Protein AF-A0A5N6L6G5-F1 (afdb_monomer_lite)

Organism: NCBI:txid176857

Secondary structure (DSSP, 8-state):
-----------THHHHHHHHHHHHHHHHHHS--SS---HHHHHHHHHHHHHHHHHHHHHHHTS-SS-SS-S--S----SS-----HHHHHHHTS-HHHHHHHHHH-HHHHHHHHHHT-----GGGS--------

Sequence (134 aa):
MPGRRLSVAPGGDTEYEEKLKERMQRLEELVPWDHKLDTVDMLVEAQKYAKYLQAQLKILQEMPSHSAYPASSSAQTSDAGAVESETSLIMKNLTRNQVLQFLIDSPQIQKAFYSTQTFVMSVEQLPESADKQK

Radius of gyration: 24.93 Å; chains: 1; bounding box: 49×36×92 Å

pLDDT: mean 73.13, std 13.31, range [38.22, 90.19]

InterPro domains:
  IPR011598 Myc-type, basic helix-loop-helix (bHLH) domain [PS50888] (4-53)
  IPR036638 Helix-loop-helix DNA-binding domain superfamily [G3DSA:4.10.280.10] (14-69)
  IPR036638 Helix-loop-helix DNA-binding domain superfamily [SSF47459] (18-68)
  I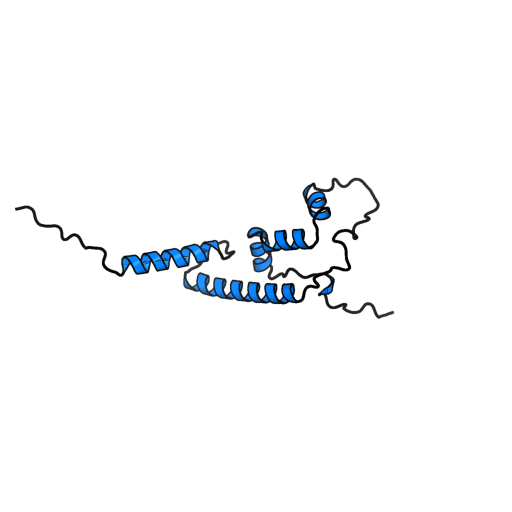PR045239 Transcription factor bHLH95-like, basic helix-loop-helix domain [cd11393] (18-61)
  IPR045843 Transcription factor IND-like [PTHR45914] (18-85)

Structure (mmCIF, N/CA/C/O backbone):
data_AF-A0A5N6L6G5-F1
#
_entry.id   AF-A0A5N6L6G5-F1
#
loop_
_atom_site.group_PDB
_atom_site.id
_atom_site.type_symbol
_atom_site.label_atom_id
_atom_site.label_alt_id
_atom_site.label_comp_id
_atom_site.label_asym_id
_atom_site.label_entity_id
_atom_site.label_seq_id
_atom_site.pdbx_PDB_ins_code
_atom_site.Cartn_x
_atom_site.Cartn_y
_atom_site.Cartn_z
_atom_site.occupancy
_atom_site.B_iso_or_equiv
_atom_site.auth_seq_id
_atom_site.auth_comp_id
_atom_site.auth_asym_id
_atom_site.auth_atom_id
_atom_site.pdbx_PDB_model_num
ATOM 1 N N . MET A 1 1 ? -28.517 21.276 54.033 1.00 44.97 1 MET A N 1
ATOM 2 C CA . MET A 1 1 ? -27.707 20.082 53.708 1.00 44.97 1 MET A CA 1
ATOM 3 C C . MET A 1 1 ? -27.576 19.986 52.193 1.00 44.97 1 MET A C 1
ATOM 5 O O . MET A 1 1 ? -28.581 19.687 51.559 1.00 44.97 1 MET A O 1
ATOM 9 N N . PRO A 1 2 ? -26.427 20.312 51.579 1.00 56.28 2 PRO A N 1
ATOM 10 C CA . PRO A 1 2 ? -26.249 20.116 50.144 1.00 56.28 2 PRO A CA 1
ATOM 11 C C . PRO A 1 2 ? -25.924 18.644 49.848 1.00 56.28 2 PRO A C 1
ATOM 13 O O . PRO A 1 2 ? -25.060 18.041 50.486 1.00 56.28 2 PRO A O 1
ATOM 16 N N . GLY A 1 3 ? -26.677 18.062 48.913 1.00 54.78 3 GLY A N 1
ATOM 17 C CA . GLY A 1 3 ? -26.588 16.660 48.516 1.00 54.78 3 GLY A CA 1
ATOM 18 C C . GLY A 1 3 ? -25.254 16.316 47.855 1.00 54.78 3 GLY A C 1
ATOM 19 O O . GLY A 1 3 ? -24.750 17.056 47.009 1.00 54.78 3 GLY A O 1
ATOM 20 N N . ARG A 1 4 ? -24.693 15.164 48.239 1.00 53.09 4 ARG A N 1
ATOM 21 C CA . ARG A 1 4 ? -23.530 14.563 47.579 1.00 53.09 4 ARG A CA 1
ATOM 22 C C . ARG A 1 4 ? -23.913 14.204 46.146 1.00 53.09 4 ARG A C 1
ATOM 24 O O . ARG A 1 4 ? -24.742 13.324 45.933 1.00 53.09 4 ARG A O 1
ATOM 31 N N . ARG A 1 5 ? -23.284 14.858 45.168 1.00 50.81 5 ARG A N 1
ATOM 32 C CA . ARG A 1 5 ? -23.209 14.322 43.808 1.00 50.81 5 ARG A CA 1
ATOM 33 C C . ARG A 1 5 ? -22.355 13.059 43.872 1.00 50.81 5 ARG A C 1
ATOM 35 O O . ARG A 1 5 ? -21.210 13.118 44.312 1.00 50.81 5 ARG A O 1
ATOM 42 N N . LEU A 1 6 ? -22.929 11.930 43.473 1.00 50.34 6 LEU A N 1
ATOM 43 C CA . LEU A 1 6 ? -22.183 10.711 43.187 1.00 50.34 6 LEU A CA 1
ATOM 44 C C . LEU A 1 6 ? -21.259 11.019 42.006 1.00 50.34 6 LEU A C 1
ATOM 46 O O . LEU A 1 6 ? -21.717 11.157 40.874 1.00 50.34 6 LEU A O 1
ATOM 50 N N . SER A 1 7 ? -19.967 11.195 42.281 1.00 58.94 7 SER A N 1
ATOM 51 C CA . SER A 1 7 ? -18.939 11.114 41.252 1.00 58.94 7 SER A CA 1
ATOM 52 C C . SER A 1 7 ? -18.896 9.661 40.792 1.00 58.94 7 SER A C 1
ATOM 54 O O . SER A 1 7 ? -18.395 8.795 41.511 1.00 58.94 7 SER A O 1
ATOM 56 N N . VAL A 1 8 ? -19.483 9.387 39.629 1.00 62.75 8 VAL A N 1
ATOM 57 C CA . VAL A 1 8 ? -19.272 8.129 38.912 1.00 62.75 8 VAL A CA 1
ATOM 58 C C . VAL A 1 8 ? -17.781 8.071 38.594 1.00 62.75 8 VAL A C 1
ATOM 60 O O . VAL A 1 8 ? -17.277 8.869 37.807 1.00 62.75 8 VAL A O 1
ATOM 63 N N . ALA A 1 9 ? -17.060 7.205 39.300 1.00 60.53 9 ALA A N 1
ATOM 64 C CA . ALA A 1 9 ? -15.671 6.907 38.996 1.00 60.53 9 ALA A CA 1
ATOM 65 C C . ALA A 1 9 ? -15.624 6.143 37.659 1.00 60.53 9 ALA A C 1
ATOM 67 O O . ALA A 1 9 ? -16.437 5.231 37.481 1.00 60.53 9 ALA A O 1
ATOM 68 N N . PRO A 1 10 ? -14.717 6.485 36.729 1.00 56.81 10 PRO A N 1
ATOM 69 C CA . PRO A 1 10 ? -14.521 5.709 35.511 1.00 56.81 10 PRO A CA 1
ATOM 70 C C . PRO A 1 10 ? -13.899 4.363 35.903 1.00 56.81 10 PRO A C 1
ATOM 72 O O . PRO A 1 10 ? -12.725 4.278 36.250 1.00 56.81 10 PRO A O 1
ATOM 75 N N . GLY A 1 11 ? -14.724 3.322 35.970 1.00 56.88 11 GLY A N 1
ATOM 76 C CA . GLY A 1 11 ? -14.277 1.956 36.208 1.00 56.88 11 GLY A CA 1
ATOM 77 C C . GLY A 1 11 ? -14.053 1.253 34.877 1.00 56.88 11 GLY A C 1
ATOM 78 O O . GLY A 1 11 ? -14.979 1.240 34.082 1.00 56.88 11 GLY A O 1
ATOM 79 N N . GLY A 1 12 ? -12.854 0.687 34.674 1.00 61.19 12 GLY A N 1
ATOM 80 C CA . GLY A 1 12 ? -12.487 -0.431 33.777 1.00 61.19 12 GLY A CA 1
ATOM 81 C C . GLY A 1 12 ? -12.807 -0.339 32.278 1.00 61.19 12 GLY A C 1
ATOM 82 O O . GLY A 1 12 ? -11.931 -0.554 31.442 1.00 61.19 12 GLY A O 1
ATOM 83 N N . ASP A 1 13 ? -14.046 -0.019 31.937 1.00 64.62 13 ASP A N 1
ATOM 84 C CA . ASP A 1 13 ? -14.591 -0.008 30.586 1.00 64.62 13 ASP A CA 1
ATOM 85 C C . ASP A 1 13 ? -14.049 1.180 29.777 1.00 64.62 13 ASP A C 1
ATOM 87 O O . ASP A 1 13 ? -13.756 1.035 28.593 1.00 64.62 13 ASP A O 1
ATOM 91 N N . THR A 1 14 ? -13.776 2.319 30.426 1.00 71.69 14 THR A N 1
ATOM 92 C CA . THR A 1 14 ? -13.187 3.499 29.766 1.00 71.69 14 THR A CA 1
ATOM 93 C C . THR A 1 14 ? -11.763 3.242 29.282 1.00 71.69 14 THR A C 1
ATOM 95 O O . THR A 1 14 ? -11.403 3.666 28.191 1.00 71.69 14 THR A O 1
ATOM 98 N N . GLU A 1 15 ? -10.949 2.508 30.049 1.00 77.94 15 GLU A N 1
ATOM 99 C CA . GLU A 1 15 ? -9.580 2.173 29.634 1.00 77.94 15 GLU A CA 1
ATOM 100 C C . GLU A 1 15 ? -9.567 1.199 28.449 1.00 77.94 15 GLU A C 1
ATOM 102 O O . GLU A 1 15 ? -8.681 1.253 27.590 1.00 77.94 15 GLU A O 1
ATOM 107 N N . TYR A 1 16 ? -10.536 0.281 28.403 1.00 81.56 16 TYR A N 1
ATOM 108 C CA . TYR A 1 16 ? -10.705 -0.633 27.278 1.00 81.56 16 TYR A CA 1
ATOM 109 C C . TYR A 1 16 ? -11.182 0.111 26.026 1.00 81.56 16 TYR A C 1
ATOM 111 O O . TYR A 1 16 ? -10.615 -0.089 24.950 1.00 81.56 16 TYR A O 1
ATOM 119 N N . GLU A 1 17 ? -12.169 0.996 26.165 1.00 81.12 17 GLU A N 1
ATOM 120 C CA . GLU A 1 17 ? -12.670 1.838 25.076 1.00 81.12 17 GLU A CA 1
ATOM 121 C C . GLU A 1 17 ? -11.588 2.780 24.534 1.00 81.12 17 GLU A C 1
ATOM 123 O O . GLU A 1 17 ? -11.439 2.908 23.317 1.00 81.12 17 GLU A O 1
ATOM 128 N N . GLU A 1 18 ? -10.777 3.381 25.407 1.00 83.31 18 GLU A N 1
ATOM 129 C CA . GLU A 1 18 ? -9.644 4.223 25.012 1.00 83.31 18 GLU A CA 1
ATOM 130 C C . GLU A 1 18 ? -8.591 3.429 24.231 1.00 83.31 18 GLU A C 1
ATOM 132 O O . GLU A 1 18 ? -8.187 3.846 23.143 1.00 83.31 18 GLU A O 1
ATOM 137 N N . LYS A 1 19 ? -8.196 2.246 24.721 1.00 86.44 19 LYS A N 1
ATOM 138 C CA . LYS A 1 19 ? -7.261 1.359 24.002 1.00 86.44 19 LYS A CA 1
ATOM 139 C C . LYS A 1 19 ? -7.828 0.878 22.673 1.00 86.44 19 LYS A C 1
ATOM 141 O O . LYS A 1 19 ? -7.082 0.724 21.703 1.00 86.44 19 LYS A O 1
ATOM 146 N N . LEU A 1 20 ? -9.127 0.596 22.620 1.00 81.81 20 LEU A N 1
ATOM 147 C CA . LEU A 1 20 ? -9.795 0.181 21.394 1.00 81.81 20 LEU A CA 1
ATOM 148 C C . LEU A 1 20 ? -9.788 1.322 20.375 1.00 81.81 20 LEU A C 1
ATOM 150 O O . LEU A 1 20 ? -9.382 1.112 19.234 1.00 81.81 20 LEU A O 1
ATOM 154 N N . LYS A 1 21 ? -10.142 2.537 20.798 1.00 82.62 21 LYS A N 1
ATOM 155 C CA . LYS A 1 21 ? -10.106 3.736 19.958 1.00 82.62 21 LYS A CA 1
ATOM 156 C C . LYS A 1 21 ? -8.701 4.023 19.435 1.00 82.62 21 LYS A C 1
ATOM 158 O O . LYS A 1 21 ? -8.549 4.297 18.250 1.00 82.62 21 LYS A O 1
ATOM 163 N N . GLU A 1 22 ? -7.682 3.906 20.281 1.00 86.00 22 GLU A N 1
ATOM 164 C CA . GLU A 1 22 ? -6.289 4.114 19.876 1.00 86.00 22 GLU A CA 1
ATOM 165 C C . GLU A 1 22 ? -5.863 3.121 18.783 1.00 86.00 22 GLU A C 1
ATOM 167 O O . GLU A 1 22 ? -5.240 3.499 17.791 1.00 86.00 22 GLU A O 1
ATOM 172 N N . ARG A 1 23 ? -6.237 1.844 18.925 1.00 84.94 23 ARG A N 1
ATOM 173 C CA . ARG A 1 23 ? -5.956 0.822 17.906 1.00 84.94 23 ARG A CA 1
ATOM 174 C C . ARG A 1 23 ? -6.674 1.107 16.591 1.00 84.94 23 ARG A C 1
ATOM 176 O O . ARG A 1 23 ? -6.064 0.942 15.539 1.00 84.94 23 ARG A O 1
ATOM 183 N N . MET A 1 24 ? -7.935 1.533 16.653 1.00 82.88 24 MET A N 1
ATOM 184 C CA . MET A 1 24 ? -8.719 1.885 15.466 1.00 82.88 24 MET A CA 1
ATOM 185 C C . MET A 1 24 ? -8.133 3.116 14.765 1.00 82.88 24 MET A C 1
ATOM 187 O O . MET A 1 24 ? -7.947 3.087 13.555 1.00 82.88 24 MET A O 1
ATOM 191 N N . GLN A 1 25 ? -7.724 4.139 15.519 1.00 82.31 25 GLN A N 1
ATOM 192 C CA . GLN A 1 25 ? -7.087 5.333 14.964 1.00 82.31 25 GLN A CA 1
ATOM 193 C C . GLN A 1 25 ? -5.748 5.015 14.283 1.00 82.31 25 GLN A C 1
ATOM 195 O O . GLN A 1 25 ? -5.501 5.472 13.172 1.00 82.31 25 GLN A O 1
ATOM 200 N N . ARG A 1 26 ? -4.891 4.185 14.894 1.00 83.25 26 ARG A N 1
ATOM 201 C CA . ARG A 1 26 ? -3.648 3.763 14.222 1.00 83.25 26 ARG A CA 1
ATOM 202 C C . ARG A 1 26 ? -3.919 2.967 12.951 1.00 83.25 26 ARG A C 1
ATOM 204 O O . ARG A 1 26 ? -3.143 3.053 12.006 1.00 83.25 26 ARG A O 1
ATOM 211 N N . LEU A 1 27 ? -4.992 2.176 12.925 1.00 81.69 27 LEU A N 1
ATOM 212 C CA . LEU A 1 27 ? -5.387 1.457 11.719 1.00 81.69 27 LEU A CA 1
ATOM 213 C C . LEU A 1 27 ? -5.814 2.436 10.611 1.00 81.69 27 LEU A C 1
ATOM 215 O O . LEU A 1 27 ? -5.419 2.239 9.466 1.00 81.69 27 LEU A O 1
ATOM 219 N N . GLU A 1 28 ? -6.516 3.517 10.965 1.00 79.50 28 GLU A N 1
ATOM 220 C CA . GLU A 1 28 ? -6.827 4.644 10.066 1.00 79.50 28 GLU A CA 1
ATOM 221 C C . GLU A 1 28 ? -5.612 5.361 9.502 1.00 79.50 28 GLU A C 1
ATOM 223 O O . GLU A 1 28 ? -5.636 5.769 8.344 1.00 79.50 28 GLU A O 1
ATOM 228 N N . GLU A 1 29 ? -4.539 5.474 10.271 1.00 80.06 29 GLU A N 1
ATOM 229 C CA . GLU A 1 29 ? -3.307 6.113 9.805 1.00 80.06 29 GLU A CA 1
ATOM 230 C C . GLU A 1 29 ? -2.470 5.207 8.888 1.00 80.06 29 GLU A C 1
ATOM 232 O O . GLU A 1 29 ? -1.760 5.696 8.010 1.00 80.06 29 GLU A O 1
ATOM 237 N N . LEU A 1 30 ? -2.530 3.889 9.090 1.00 77.62 30 LEU A N 1
ATOM 238 C CA . LEU A 1 30 ? -1.670 2.924 8.397 1.00 77.62 30 LEU A CA 1
ATOM 239 C C . LEU A 1 30 ? -2.190 2.501 7.025 1.00 77.62 30 LEU A C 1
ATOM 241 O O . LEU A 1 30 ? -1.403 2.056 6.185 1.00 77.62 30 LEU A O 1
ATOM 245 N N . VAL A 1 31 ? -3.501 2.563 6.807 1.00 77.56 31 VAL A N 1
ATOM 246 C CA . VAL A 1 31 ? -4.108 2.008 5.599 1.00 77.56 31 VAL A CA 1
ATOM 247 C C . VAL A 1 31 ? -4.487 3.131 4.633 1.00 77.56 31 VAL A C 1
ATOM 249 O O . VAL A 1 31 ? -5.078 4.134 5.032 1.00 77.56 31 VAL A O 1
ATOM 252 N N . PRO A 1 32 ? -4.183 2.981 3.335 1.00 71.81 32 PRO A N 1
ATOM 253 C CA . PRO A 1 32 ? -4.416 4.026 2.355 1.00 71.81 32 PRO A CA 1
ATOM 254 C C . PRO A 1 32 ? -5.882 4.089 1.889 1.00 71.81 32 PRO A C 1
ATOM 256 O O . PRO A 1 32 ? -6.178 3.833 0.723 1.00 71.81 32 PRO A O 1
ATOM 259 N N . TRP A 1 33 ? -6.812 4.474 2.765 1.00 76.44 33 TRP A N 1
ATOM 260 C CA . TRP A 1 33 ? -8.166 4.872 2.356 1.00 76.44 33 TRP A CA 1
ATOM 261 C C . TRP A 1 33 ? -8.295 6.393 2.198 1.00 76.44 33 TRP A C 1
ATOM 263 O O . TRP A 1 33 ? -7.537 7.176 2.767 1.00 76.44 33 TRP A O 1
ATOM 273 N N . ASP A 1 34 ? -9.219 6.829 1.338 1.00 66.25 34 ASP A N 1
ATOM 274 C CA . ASP A 1 34 ? -9.501 8.252 1.062 1.00 66.25 34 ASP A CA 1
ATOM 275 C C . ASP A 1 34 ? -10.709 8.803 1.829 1.00 66.25 34 ASP A C 1
ATOM 277 O O . ASP A 1 34 ? -10.940 10.009 1.844 1.00 66.25 34 ASP A O 1
ATOM 281 N N . HIS A 1 35 ? -11.495 7.937 2.469 1.00 71.00 35 HIS A N 1
ATOM 282 C CA . HIS A 1 35 ? -12.750 8.324 3.101 1.00 71.00 35 HIS A CA 1
ATOM 283 C C . HIS A 1 35 ? -12.933 7.653 4.459 1.00 71.00 35 HIS A C 1
ATOM 285 O O . HIS A 1 35 ? -12.289 6.654 4.771 1.00 71.00 35 HIS A O 1
ATOM 291 N N . LYS A 1 36 ? -13.834 8.223 5.266 1.00 71.44 36 LYS A N 1
ATOM 292 C CA . LYS A 1 36 ? -14.282 7.612 6.519 1.00 71.44 36 LYS A CA 1
ATOM 293 C C . LYS A 1 36 ? -15.079 6.355 6.185 1.00 71.44 36 LYS A C 1
ATOM 295 O O . LYS A 1 36 ? -16.213 6.459 5.722 1.00 71.44 36 LYS A O 1
ATOM 300 N N . LEU A 1 37 ? -14.456 5.201 6.380 1.00 74.12 37 LEU A N 1
ATOM 301 C CA . LEU A 1 37 ? -15.100 3.897 6.285 1.00 74.12 37 LEU A CA 1
ATOM 302 C C . LEU A 1 37 ? -15.895 3.629 7.569 1.00 74.12 37 LEU A C 1
ATOM 304 O O . LEU A 1 37 ? -15.500 4.076 8.647 1.00 74.12 37 LEU A O 1
ATOM 308 N N . ASP A 1 38 ? -17.008 2.896 7.467 1.00 84.62 38 ASP A N 1
ATOM 309 C CA . ASP A 1 38 ? -17.617 2.304 8.661 1.00 84.62 38 ASP A CA 1
ATOM 310 C C . ASP A 1 38 ? -16.625 1.320 9.301 1.00 84.62 38 ASP A C 1
ATOM 312 O O . ASP A 1 38 ? -15.759 0.765 8.629 1.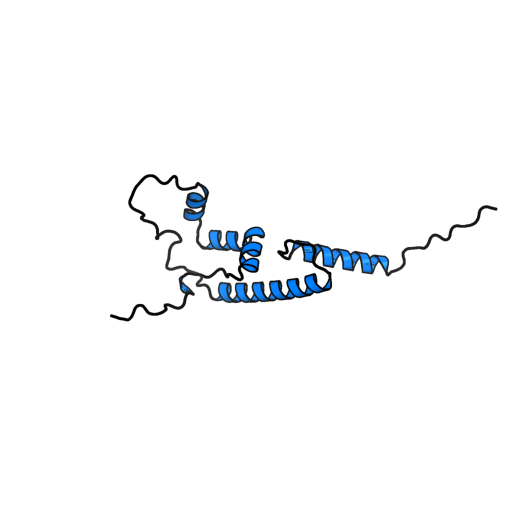00 84.62 38 ASP A O 1
ATOM 316 N N . THR A 1 39 ? -16.740 1.077 10.603 1.00 80.88 39 THR A N 1
ATOM 317 C CA . THR A 1 39 ? -15.841 0.182 11.350 1.00 80.88 39 THR A CA 1
ATOM 318 C C . THR A 1 39 ? -15.720 -1.211 10.728 1.00 80.88 39 THR A C 1
ATOM 320 O O . THR A 1 39 ? -14.629 -1.782 10.712 1.00 80.88 39 THR A O 1
ATOM 323 N N . VAL A 1 40 ? -16.812 -1.750 10.178 1.00 85.38 40 VAL A N 1
ATOM 324 C CA . VAL A 1 40 ? -16.809 -3.039 9.473 1.00 85.38 40 VAL A CA 1
ATOM 325 C C . VAL A 1 40 ? -16.036 -2.936 8.161 1.00 85.38 40 VAL A C 1
ATOM 327 O O . VAL A 1 40 ? -15.133 -3.739 7.916 1.00 85.38 40 VAL A O 1
ATOM 330 N N . ASP A 1 41 ? -16.344 -1.928 7.348 1.00 84.62 41 ASP A N 1
ATOM 331 C CA . ASP A 1 41 ? -15.688 -1.719 6.058 1.00 84.62 41 ASP A CA 1
ATOM 332 C C . ASP A 1 41 ? -14.194 -1.426 6.232 1.00 84.62 41 ASP A C 1
ATOM 334 O O . ASP A 1 41 ? -13.372 -1.943 5.482 1.00 84.62 41 ASP A O 1
ATOM 338 N N . MET A 1 42 ? -13.825 -0.689 7.281 1.00 83.75 42 MET A N 1
ATOM 339 C CA . MET A 1 42 ? -12.446 -0.396 7.654 1.00 83.75 42 MET A CA 1
ATOM 340 C C . MET A 1 42 ? -11.645 -1.675 7.919 1.00 83.75 42 MET A C 1
ATOM 342 O O . MET A 1 42 ? -10.531 -1.835 7.419 1.00 83.75 42 MET A O 1
ATOM 346 N N . LEU A 1 43 ? -12.211 -2.616 8.679 1.00 84.50 43 LEU A N 1
ATOM 347 C CA . LEU A 1 43 ? -11.554 -3.891 8.977 1.00 84.50 43 LEU A CA 1
ATOM 348 C C . LEU A 1 43 ? -11.454 -4.790 7.739 1.00 84.50 43 LEU A C 1
ATOM 350 O O . LEU A 1 43 ? -10.434 -5.456 7.537 1.00 84.50 43 LEU A O 1
ATOM 354 N N . VAL A 1 44 ? -12.489 -4.801 6.897 1.00 87.38 44 VAL A N 1
ATOM 355 C CA . VAL A 1 44 ? -12.482 -5.540 5.627 1.00 87.38 44 VAL A CA 1
ATOM 356 C C . VAL A 1 44 ? -11.418 -4.978 4.685 1.00 87.38 44 VAL A C 1
ATOM 358 O O . VAL A 1 44 ? -10.639 -5.741 4.108 1.00 87.38 44 VAL A O 1
ATOM 361 N N . GLU A 1 45 ? -11.340 -3.658 4.554 1.00 85.19 45 GLU A N 1
ATOM 362 C CA . GLU A 1 45 ? -10.377 -2.990 3.682 1.00 85.19 45 GLU A CA 1
ATOM 363 C C . GLU A 1 45 ? -8.945 -3.143 4.204 1.00 85.19 45 GLU A C 1
ATOM 365 O O . GLU A 1 45 ? -8.038 -3.454 3.432 1.00 85.19 45 GLU A O 1
ATOM 370 N N . ALA A 1 46 ? -8.744 -3.076 5.524 1.00 87.25 46 ALA A N 1
ATOM 371 C CA . ALA A 1 46 ? -7.462 -3.393 6.149 1.00 87.25 46 ALA A CA 1
ATOM 372 C C . ALA A 1 46 ? -7.017 -4.835 5.851 1.00 87.25 46 ALA A C 1
ATOM 374 O O . ALA A 1 46 ? -5.843 -5.078 5.559 1.00 87.25 46 ALA A O 1
ATOM 375 N N . GLN A 1 47 ? -7.942 -5.804 5.862 1.00 88.44 47 GLN A N 1
ATOM 376 C CA . GLN A 1 47 ? -7.624 -7.184 5.490 1.00 88.44 47 GLN A CA 1
ATOM 377 C C . GLN A 1 47 ? -7.200 -7.293 4.017 1.00 88.44 47 GLN A C 1
ATOM 379 O O . GLN A 1 47 ? -6.252 -8.021 3.702 1.00 88.44 47 GLN A O 1
ATOM 384 N N . LYS A 1 48 ? -7.886 -6.597 3.105 1.00 88.81 48 LYS A N 1
ATOM 385 C CA . LYS A 1 48 ? -7.517 -6.575 1.681 1.00 88.81 48 LYS A CA 1
ATOM 386 C C . LYS A 1 48 ? -6.151 -5.929 1.472 1.00 88.81 48 LYS A C 1
ATOM 388 O O . LYS A 1 48 ? -5.319 -6.509 0.776 1.00 88.81 48 LYS A O 1
ATOM 393 N N . TYR A 1 49 ? -5.890 -4.803 2.132 1.00 87.38 49 TYR A N 1
ATOM 394 C CA . TYR A 1 49 ? -4.597 -4.132 2.072 1.00 87.38 49 TYR A CA 1
ATOM 395 C C . TYR A 1 49 ? -3.466 -5.025 2.597 1.00 87.38 49 TYR A C 1
ATOM 397 O O . TYR A 1 49 ? -2.432 -5.165 1.946 1.00 87.38 49 TYR A O 1
ATOM 405 N N . ALA A 1 50 ? -3.685 -5.737 3.706 1.00 88.25 50 ALA A N 1
ATOM 406 C CA . ALA A 1 50 ? -2.712 -6.698 4.226 1.00 88.25 50 ALA A CA 1
ATOM 407 C C . ALA A 1 50 ? -2.414 -7.834 3.228 1.00 88.25 50 ALA A C 1
ATOM 409 O O . ALA A 1 50 ? -1.254 -8.207 3.046 1.00 88.25 50 ALA A O 1
ATOM 410 N N . LYS A 1 51 ? -3.435 -8.368 2.543 1.00 90.19 51 LYS A N 1
ATOM 411 C CA . LYS A 1 51 ? -3.246 -9.384 1.488 1.00 90.19 51 LYS A CA 1
ATOM 412 C C . LYS A 1 51 ? -2.473 -8.829 0.293 1.00 90.19 51 LYS A C 1
ATOM 414 O O . LYS A 1 51 ? -1.595 -9.514 -0.228 1.00 90.19 51 LYS A O 1
ATOM 419 N N . TYR A 1 52 ? -2.773 -7.599 -0.116 1.00 88.56 52 TYR A N 1
ATOM 420 C CA . TYR A 1 52 ? -2.039 -6.904 -1.169 1.00 88.56 52 TYR A CA 1
ATOM 421 C C . TYR A 1 52 ? -0.557 -6.737 -0.798 1.00 88.56 52 TYR A C 1
ATOM 423 O O . TYR A 1 52 ? 0.312 -7.127 -1.574 1.00 88.56 52 TYR A O 1
ATOM 431 N N . LEU A 1 53 ? -0.256 -6.268 0.418 1.00 88.56 53 LEU A N 1
ATOM 432 C CA . LEU A 1 53 ? 1.121 -6.136 0.904 1.00 88.56 53 LEU A CA 1
ATOM 433 C C . LEU A 1 53 ? 1.850 -7.483 0.951 1.00 88.56 53 LEU A C 1
ATOM 435 O O . LEU A 1 53 ? 3.010 -7.571 0.556 1.00 88.56 53 LEU A O 1
ATOM 439 N N . GLN A 1 54 ? 1.176 -8.552 1.383 1.00 89.50 54 GLN A N 1
ATOM 440 C CA . GLN A 1 54 ? 1.749 -9.900 1.349 1.00 89.50 54 GLN A CA 1
ATOM 441 C C . GLN A 1 54 ? 2.087 -10.350 -0.078 1.00 89.50 54 GLN A C 1
ATOM 443 O O . GLN A 1 54 ? 3.128 -10.972 -0.287 1.00 89.50 54 GLN A O 1
ATOM 448 N N . ALA A 1 55 ? 1.234 -10.047 -1.059 1.00 88.06 55 ALA A N 1
ATOM 449 C CA . ALA A 1 55 ? 1.509 -10.342 -2.463 1.00 88.06 55 ALA A CA 1
ATOM 450 C C . ALA A 1 55 ? 2.686 -9.507 -2.998 1.00 88.06 55 ALA A C 1
ATOM 452 O O . ALA A 1 55 ? 3.606 -10.070 -3.588 1.00 88.06 55 ALA A O 1
ATOM 453 N N . GLN A 1 56 ? 2.713 -8.202 -2.709 1.00 88.06 56 GLN A N 1
ATOM 454 C CA . GLN A 1 56 ? 3.817 -7.310 -3.070 1.00 88.06 56 GLN A CA 1
ATOM 455 C C . GLN A 1 56 ? 5.149 -7.789 -2.474 1.00 88.06 56 GLN A C 1
ATOM 457 O O . GLN A 1 56 ? 6.157 -7.808 -3.174 1.00 88.06 56 GLN A O 1
ATOM 462 N N . LEU A 1 57 ? 5.166 -8.235 -1.213 1.00 87.19 57 LEU A N 1
ATOM 463 C CA . LEU A 1 57 ? 6.367 -8.787 -0.579 1.00 87.19 57 LEU A CA 1
ATOM 464 C C . LEU A 1 57 ? 6.862 -10.061 -1.263 1.00 87.19 57 LEU A C 1
ATOM 466 O O . LEU A 1 57 ? 8.066 -10.203 -1.444 1.00 87.19 57 LEU A O 1
ATOM 470 N N . LYS A 1 58 ? 5.967 -10.970 -1.667 1.00 86.94 58 LYS A N 1
ATOM 471 C CA . LYS A 1 58 ? 6.359 -12.182 -2.408 1.00 86.94 58 LYS A CA 1
ATOM 472 C C . LYS A 1 58 ? 7.013 -11.832 -3.741 1.00 86.94 58 LYS A C 1
ATOM 474 O O . LYS A 1 58 ? 8.092 -12.331 -4.032 1.00 86.94 58 LYS A O 1
ATOM 479 N N . ILE A 1 59 ? 6.406 -10.913 -4.492 1.00 85.75 59 ILE A N 1
ATOM 480 C CA . ILE A 1 59 ? 6.973 -10.419 -5.752 1.00 85.75 59 ILE A CA 1
ATOM 481 C C . ILE A 1 59 ? 8.346 -9.789 -5.490 1.00 85.75 59 ILE A C 1
ATOM 483 O O . ILE A 1 59 ? 9.310 -10.104 -6.173 1.00 85.75 59 ILE A O 1
ATOM 487 N N . LEU A 1 60 ? 8.486 -8.946 -4.467 1.00 84.69 60 LEU A N 1
ATOM 488 C CA . LEU A 1 60 ? 9.775 -8.326 -4.142 1.00 84.69 60 LEU A CA 1
ATOM 489 C C . LEU A 1 60 ? 10.837 -9.339 -3.686 1.00 84.69 60 LEU A C 1
ATOM 491 O O . LEU A 1 60 ? 12.011 -9.143 -3.975 1.00 84.69 60 LEU A O 1
ATOM 495 N N . GLN A 1 61 ? 10.459 -10.421 -3.004 1.00 85.06 61 GLN A N 1
ATOM 496 C CA . GLN A 1 61 ? 11.390 -11.487 -2.606 1.00 85.06 61 GLN A CA 1
ATOM 497 C C . GLN A 1 61 ? 11.939 -12.272 -3.798 1.00 85.06 61 GLN A C 1
ATOM 499 O O . GLN A 1 61 ? 13.075 -12.737 -3.754 1.00 85.06 61 GLN A O 1
ATOM 504 N N . GLU A 1 62 ? 11.151 -12.404 -4.861 1.00 84.69 62 GLU A N 1
ATOM 505 C CA . GLU A 1 62 ? 11.577 -13.030 -6.113 1.00 84.69 62 GLU A CA 1
ATOM 506 C C . GLU A 1 62 ? 12.447 -12.094 -6.971 1.00 84.69 62 GLU A C 1
ATOM 508 O O . GLU A 1 62 ? 12.950 -12.507 -8.018 1.00 84.69 62 GLU A O 1
ATOM 513 N N . MET A 1 63 ? 12.644 -10.832 -6.564 1.00 83.31 63 MET A N 1
ATOM 514 C CA . MET A 1 63 ? 13.507 -9.923 -7.307 1.00 83.31 63 MET A CA 1
ATOM 515 C C . MET A 1 63 ? 14.972 -10.353 -7.200 1.00 83.31 63 MET A C 1
ATOM 517 O O . MET A 1 63 ? 15.485 -10.551 -6.097 1.00 83.31 63 MET A O 1
ATOM 521 N N . PRO A 1 64 ? 15.712 -10.375 -8.321 1.00 77.88 64 PRO A N 1
ATOM 522 C CA . PRO A 1 64 ? 17.144 -10.605 -8.267 1.00 77.88 64 PRO A CA 1
ATOM 523 C C . PRO A 1 64 ? 17.845 -9.445 -7.545 1.00 77.88 64 PRO A C 1
ATOM 525 O O . PRO A 1 64 ? 17.551 -8.266 -7.782 1.00 77.88 64 PRO A O 1
ATOM 528 N N . SER A 1 65 ? 18.799 -9.775 -6.670 1.00 71.56 65 SER A N 1
ATOM 529 C CA . SER A 1 65 ? 19.603 -8.813 -5.893 1.00 71.56 65 SER A CA 1
ATOM 530 C C . SER A 1 65 ? 20.479 -7.931 -6.786 1.00 71.56 65 SER A C 1
ATOM 532 O O . SER A 1 65 ? 20.785 -6.787 -6.449 1.00 71.56 65 SER A O 1
ATOM 534 N N . HIS A 1 66 ? 20.858 -8.460 -7.948 1.00 66.50 66 HIS A N 1
ATOM 535 C CA . HIS A 1 66 ? 21.648 -7.784 -8.964 1.00 66.50 66 HIS A CA 1
ATOM 536 C C . HIS A 1 66 ? 20.802 -7.651 -10.225 1.00 66.50 66 HIS A C 1
ATOM 538 O O . HIS A 1 66 ? 20.317 -8.641 -10.758 1.00 66.50 66 HIS A O 1
ATOM 544 N N . SER A 1 67 ? 20.605 -6.415 -10.672 1.00 64.94 67 SER A N 1
ATOM 545 C CA . SER A 1 67 ? 19.943 -6.133 -11.942 1.00 64.94 67 SER A CA 1
ATOM 546 C C . SER A 1 67 ? 20.995 -6.156 -13.044 1.00 64.94 67 SER A C 1
ATOM 548 O O . SER A 1 67 ? 21.980 -5.420 -12.937 1.00 64.94 67 SER A O 1
ATOM 550 N N . ALA A 1 68 ? 20.800 -6.973 -14.083 1.00 61.41 68 ALA A N 1
ATOM 551 C CA . ALA A 1 68 ? 21.625 -6.905 -15.294 1.00 61.41 68 ALA A CA 1
ATOM 552 C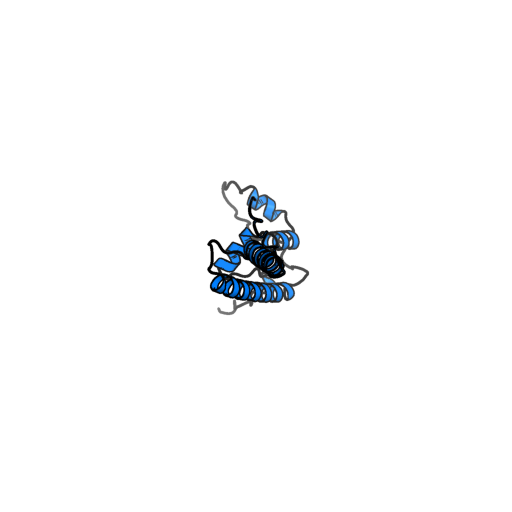 C . ALA A 1 68 ? 21.362 -5.602 -16.069 1.00 61.41 68 ALA A C 1
ATOM 554 O O . ALA A 1 68 ? 22.214 -5.135 -16.824 1.00 61.41 68 ALA A O 1
ATOM 555 N N . TYR A 1 69 ? 20.208 -4.978 -15.817 1.00 59.44 69 TYR A N 1
ATOM 556 C CA . TYR A 1 69 ? 19.844 -3.674 -16.345 1.00 59.44 69 TYR A CA 1
ATOM 557 C C . TYR A 1 69 ? 20.260 -2.565 -15.367 1.00 59.44 69 TYR A C 1
ATOM 559 O O . TYR A 1 69 ? 19.722 -2.499 -14.252 1.00 59.44 69 TYR A O 1
ATOM 567 N N . PRO A 1 70 ? 21.197 -1.672 -15.729 1.00 57.22 70 PRO A N 1
ATOM 568 C CA . PRO A 1 70 ? 21.360 -0.428 -14.992 1.00 57.22 70 PRO A CA 1
ATOM 569 C C . PRO A 1 70 ? 20.042 0.357 -15.053 1.00 57.22 70 PRO A C 1
ATOM 571 O O . PRO A 1 70 ? 19.340 0.321 -16.061 1.00 57.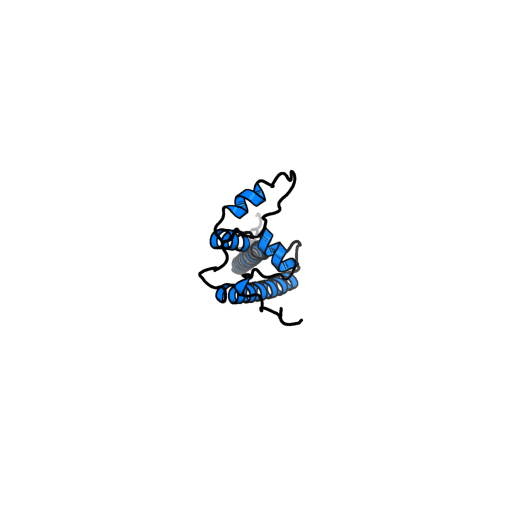22 70 PRO A O 1
ATOM 574 N N . ALA A 1 71 ? 19.720 1.116 -13.999 1.00 57.59 71 ALA A N 1
ATOM 575 C CA . ALA A 1 71 ? 18.536 1.992 -13.959 1.00 57.59 71 ALA A CA 1
ATOM 576 C C . ALA A 1 71 ? 18.508 3.045 -15.096 1.00 57.59 71 ALA A C 1
ATOM 578 O O . ALA A 1 71 ? 17.510 3.731 -15.290 1.00 57.59 71 ALA A O 1
ATOM 579 N N . SER A 1 72 ? 19.592 3.127 -15.874 1.00 61.47 72 SER A N 1
ATOM 580 C CA . SER A 1 72 ? 19.790 4.020 -17.003 1.00 61.47 72 SER A CA 1
ATOM 581 C C . SER A 1 72 ? 20.286 3.247 -18.226 1.00 61.47 72 SER A C 1
ATOM 583 O O . SER A 1 72 ? 21.489 3.092 -18.406 1.00 61.47 72 SER A O 1
ATOM 585 N N . SER A 1 73 ? 19.375 2.811 -19.098 1.00 53.34 73 SER A N 1
ATOM 586 C CA . SER A 1 73 ? 19.644 2.693 -20.544 1.00 53.34 73 SER A CA 1
ATOM 587 C C . SER A 1 73 ? 18.360 2.452 -21.345 1.00 53.34 73 SER A C 1
ATOM 589 O O . SER A 1 73 ? 18.214 1.431 -22.006 1.00 53.34 73 SER A O 1
ATOM 591 N N . SER A 1 74 ? 17.402 3.379 -21.290 1.00 52.62 74 SER A N 1
ATOM 592 C CA . SER A 1 74 ? 16.291 3.406 -22.255 1.00 52.62 74 SER A CA 1
ATOM 593 C C . SER A 1 74 ? 15.676 4.804 -22.363 1.00 52.62 74 SER A C 1
ATOM 595 O O . SER A 1 74 ? 14.524 5.019 -22.008 1.00 52.62 74 SER A O 1
ATOM 597 N N . ALA A 1 75 ? 16.470 5.768 -22.826 1.00 49.94 75 ALA A N 1
ATOM 598 C CA . ALA A 1 75 ? 15.985 6.915 -23.595 1.00 49.94 75 ALA A CA 1
ATOM 599 C C . ALA A 1 75 ? 17.195 7.650 -24.187 1.00 49.94 75 ALA A C 1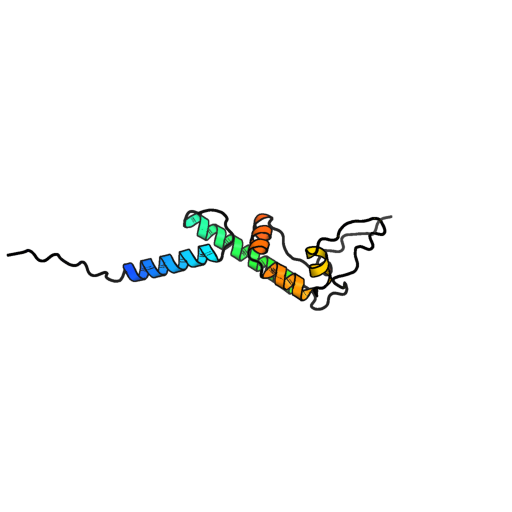
ATOM 601 O O . ALA A 1 75 ? 17.534 8.755 -23.780 1.00 49.94 75 ALA A O 1
ATOM 602 N N . GLN A 1 76 ? 17.863 7.039 -25.168 1.00 48.84 76 GLN A N 1
ATOM 603 C CA . GLN A 1 76 ? 18.412 7.868 -26.239 1.00 48.84 76 GLN A CA 1
ATOM 604 C C . GLN A 1 76 ? 17.230 8.234 -27.137 1.00 48.84 76 GLN A C 1
ATOM 606 O O . GLN A 1 76 ? 17.022 7.634 -28.186 1.00 48.84 76 GLN A O 1
ATOM 611 N N . THR A 1 77 ? 16.405 9.183 -26.694 1.00 49.56 77 THR A N 1
ATOM 612 C CA . THR A 1 77 ? 15.611 9.968 -27.634 1.00 49.56 77 THR A CA 1
ATOM 613 C C . THR A 1 77 ? 16.583 10.975 -28.220 1.00 49.56 77 THR A C 1
ATOM 615 O O . THR A 1 77 ? 16.842 12.036 -27.654 1.00 49.56 77 THR A O 1
ATOM 618 N N . SER A 1 78 ? 17.215 10.586 -29.321 1.00 59.41 78 SER A N 1
ATOM 619 C CA . SER A 1 78 ? 17.720 11.567 -30.261 1.00 59.41 78 SER A CA 1
ATOM 620 C C . SER A 1 78 ? 16.541 12.454 -30.661 1.00 59.41 78 SER A C 1
ATOM 622 O O . SER A 1 78 ? 15.568 11.937 -31.206 1.00 59.41 78 SER A O 1
ATOM 624 N N . ASP A 1 79 ? 16.677 13.747 -30.381 1.00 49.53 79 ASP A N 1
ATOM 625 C CA . ASP A 1 79 ? 16.034 14.888 -31.041 1.00 49.53 79 ASP A CA 1
ATOM 626 C C . ASP A 1 79 ? 15.188 15.822 -30.144 1.00 49.53 79 ASP A C 1
ATOM 628 O O . ASP A 1 79 ? 14.316 15.413 -29.382 1.00 49.53 79 ASP A O 1
ATOM 632 N N . ALA A 1 80 ? 15.525 17.106 -30.287 1.00 51.38 80 ALA A N 1
ATOM 633 C CA . ALA A 1 80 ? 14.818 18.343 -29.957 1.00 51.38 80 ALA A CA 1
ATOM 634 C C . ALA A 1 80 ? 14.169 18.551 -28.563 1.00 51.38 80 ALA A C 1
ATOM 636 O O . ALA A 1 80 ? 12.991 18.297 -28.338 1.00 51.38 80 ALA A O 1
ATOM 637 N N . GLY A 1 81 ? 14.894 19.258 -27.684 1.00 51.91 81 GLY A N 1
ATOM 638 C CA . GLY A 1 81 ? 14.334 20.413 -26.958 1.00 51.91 81 GLY A CA 1
ATOM 639 C C . GLY A 1 81 ? 13.306 20.178 -25.843 1.00 51.91 81 GLY A C 1
ATOM 640 O O . GLY A 1 81 ? 12.643 21.136 -25.446 1.00 51.91 81 GLY A O 1
ATOM 641 N N . ALA A 1 82 ? 13.164 18.966 -25.308 1.00 57.66 82 ALA A N 1
ATOM 642 C CA . ALA A 1 82 ? 12.340 18.736 -24.124 1.00 57.66 82 ALA A CA 1
ATOM 643 C C . ALA A 1 82 ? 13.099 19.153 -22.854 1.00 57.66 82 ALA A C 1
ATOM 645 O O . ALA A 1 82 ? 14.166 18.621 -22.552 1.00 57.66 82 ALA A O 1
ATOM 646 N N . VAL A 1 83 ? 12.542 20.104 -22.098 1.00 61.69 83 VAL A N 1
ATOM 647 C CA . VAL A 1 83 ? 13.007 20.426 -20.743 1.00 61.69 83 VAL A CA 1
ATOM 648 C C . VAL A 1 83 ? 12.777 19.177 -19.895 1.00 61.69 83 VAL A C 1
ATOM 650 O O . VAL A 1 83 ? 11.646 18.888 -19.503 1.00 61.69 83 VAL A O 1
ATOM 653 N N . GLU A 1 84 ? 13.823 18.380 -19.676 1.00 61.19 84 GLU A N 1
ATOM 654 C CA . GLU A 1 84 ? 13.732 17.252 -18.757 1.00 61.19 84 GLU A CA 1
ATOM 655 C C . GLU A 1 84 ? 13.341 17.802 -17.382 1.00 61.19 84 GLU A C 1
ATOM 657 O O . GLU A 1 84 ? 14.033 18.647 -16.818 1.00 61.19 84 GLU A O 1
ATOM 662 N N . SER A 1 85 ? 12.193 17.362 -16.859 1.00 66.50 85 SER A N 1
ATOM 663 C CA . SER A 1 85 ? 11.763 17.739 -15.513 1.00 66.50 85 SER A CA 1
ATOM 664 C C . SER A 1 85 ? 12.856 17.350 -14.520 1.00 66.50 85 SER A C 1
ATOM 666 O O . SER A 1 85 ? 13.360 16.230 -14.584 1.00 66.50 85 SER A O 1
ATOM 668 N N . GLU A 1 86 ? 13.191 18.227 -13.572 1.00 66.25 86 GLU A N 1
ATOM 669 C CA . GLU A 1 86 ? 14.193 17.952 -12.529 1.00 66.25 86 GLU A CA 1
ATOM 670 C C . GLU A 1 86 ? 13.938 16.611 -11.817 1.00 66.25 86 GLU A C 1
ATOM 672 O O . GLU A 1 86 ? 14.872 15.894 -11.470 1.00 66.25 86 GLU A O 1
ATOM 677 N N . THR A 1 87 ? 12.669 16.212 -11.697 1.00 64.69 87 THR A N 1
ATOM 678 C CA . THR A 1 87 ? 12.250 14.909 -11.156 1.00 64.69 87 THR A CA 1
ATOM 679 C C . THR A 1 87 ? 12.772 13.715 -11.965 1.00 64.69 87 THR A C 1
ATOM 681 O O . THR A 1 87 ? 13.218 12.726 -11.385 1.00 64.69 87 THR A O 1
ATOM 684 N N . SER A 1 88 ? 12.791 13.822 -13.296 1.00 68.38 88 SER A N 1
ATOM 685 C CA . SER A 1 88 ? 13.357 12.821 -14.207 1.00 68.38 88 SER A CA 1
ATOM 686 C C . SER A 1 88 ? 14.874 12.728 -14.041 1.00 68.38 88 SER A C 1
ATOM 688 O O . SER A 1 88 ? 15.412 11.626 -13.946 1.00 68.38 88 SER A O 1
ATOM 690 N N . LEU A 1 89 ? 15.571 13.865 -13.919 1.00 67.12 89 LEU A N 1
ATOM 691 C CA . LEU A 1 89 ? 17.018 13.871 -13.667 1.00 67.12 89 LEU A CA 1
ATOM 692 C C . LEU A 1 89 ? 17.374 13.257 -12.309 1.00 67.12 89 LEU A C 1
ATOM 694 O O . LEU A 1 89 ? 18.338 12.495 -12.217 1.00 67.12 89 LEU A O 1
ATOM 698 N N . ILE A 1 90 ? 16.608 13.564 -11.260 1.00 69.81 90 ILE A N 1
ATOM 699 C CA . ILE A 1 90 ? 16.831 13.002 -9.922 1.00 69.81 90 ILE A CA 1
ATOM 700 C C . ILE A 1 90 ? 16.638 11.483 -9.961 1.00 69.81 90 ILE A C 1
ATOM 702 O O . ILE A 1 90 ? 17.525 10.760 -9.518 1.00 69.81 90 ILE A O 1
ATOM 706 N N . MET A 1 91 ? 15.554 10.985 -10.567 1.00 68.31 91 MET A N 1
ATOM 707 C CA . MET A 1 91 ? 15.311 9.540 -10.681 1.00 68.31 91 MET A CA 1
ATOM 708 C C . MET A 1 91 ? 16.383 8.811 -11.503 1.00 68.31 91 MET A C 1
ATOM 710 O O . MET A 1 91 ? 16.787 7.714 -11.124 1.00 68.31 91 MET A O 1
ATOM 714 N N . LYS A 1 92 ? 16.902 9.428 -12.573 1.00 68.44 92 LYS A N 1
ATOM 715 C CA . LYS A 1 92 ? 17.995 8.868 -13.395 1.00 68.44 92 LYS A CA 1
ATOM 716 C C . LYS A 1 92 ? 19.319 8.708 -12.635 1.00 68.44 92 LYS A C 1
ATOM 718 O O . LYS A 1 92 ? 20.137 7.871 -13.014 1.00 68.44 92 LYS A O 1
ATOM 723 N N . ASN A 1 93 ? 19.541 9.503 -11.586 1.00 75.56 93 ASN A N 1
ATOM 724 C CA . ASN A 1 93 ? 20.747 9.435 -10.755 1.00 75.56 93 ASN A CA 1
ATOM 725 C C . ASN A 1 93 ? 20.618 8.469 -9.566 1.00 75.56 93 ASN A C 1
ATOM 727 O O . ASN A 1 93 ? 21.603 8.231 -8.865 1.00 75.56 93 ASN A O 1
ATOM 731 N N . LEU A 1 94 ? 19.429 7.910 -9.321 1.00 73.19 94 LEU A N 1
ATOM 732 C CA . LEU A 1 94 ? 19.209 6.967 -8.232 1.00 73.19 94 LEU A CA 1
ATOM 733 C C . LEU A 1 94 ? 19.558 5.540 -8.660 1.00 73.19 94 LEU A C 1
ATOM 735 O O . LEU A 1 94 ? 19.263 5.083 -9.765 1.00 73.19 94 LEU A O 1
ATOM 739 N N . THR A 1 95 ? 20.162 4.797 -7.739 1.00 80.06 95 THR A N 1
ATOM 740 C CA . THR A 1 95 ? 20.340 3.351 -7.905 1.00 80.06 95 THR A CA 1
ATOM 741 C C . THR A 1 95 ? 18.979 2.651 -7.909 1.00 80.06 95 THR A C 1
ATOM 743 O O . THR A 1 95 ? 18.035 3.115 -7.267 1.00 80.06 95 THR A O 1
ATOM 746 N N . ARG A 1 96 ? 18.880 1.480 -8.557 1.00 77.12 96 ARG A N 1
ATOM 747 C CA . ARG A 1 96 ? 17.657 0.649 -8.539 1.00 77.12 96 ARG A CA 1
ATOM 748 C C . ARG A 1 96 ? 17.096 0.483 -7.124 1.00 77.12 96 ARG A C 1
ATOM 750 O O . ARG A 1 96 ? 15.900 0.635 -6.924 1.00 77.12 96 ARG A O 1
ATOM 757 N N . ASN A 1 97 ? 17.959 0.215 -6.144 1.00 81.12 97 ASN A N 1
ATOM 758 C CA . ASN A 1 97 ? 17.536 0.012 -4.760 1.00 81.12 97 ASN A CA 1
ATOM 759 C C . ASN A 1 97 ? 16.989 1.296 -4.122 1.00 81.12 97 ASN A C 1
ATOM 761 O O . ASN A 1 97 ? 16.018 1.220 -3.386 1.00 81.12 97 ASN A O 1
ATOM 765 N N . GLN A 1 98 ? 17.550 2.469 -4.431 1.00 83.81 98 GLN A N 1
ATOM 766 C CA . GLN A 1 98 ? 17.014 3.748 -3.948 1.00 83.81 98 GLN A CA 1
ATOM 767 C C . GLN A 1 98 ? 15.655 4.075 -4.571 1.00 83.81 98 GLN A C 1
ATOM 769 O O . GLN A 1 98 ? 14.772 4.557 -3.868 1.00 83.81 98 GLN A O 1
ATOM 774 N N . VAL A 1 99 ? 15.467 3.784 -5.863 1.00 82.38 99 VAL A N 1
ATOM 775 C CA . VAL A 1 99 ? 14.164 3.944 -6.527 1.00 82.38 99 VAL A CA 1
ATOM 776 C C . VAL A 1 99 ? 13.137 2.991 -5.918 1.00 82.38 99 VAL A C 1
ATOM 778 O O . VAL A 1 99 ? 12.045 3.422 -5.565 1.00 82.38 99 VAL A O 1
ATOM 781 N N . LEU A 1 100 ? 13.490 1.714 -5.736 1.00 82.19 100 LEU A N 1
ATOM 782 C CA . LEU A 1 100 ? 12.616 0.733 -5.087 1.00 82.19 100 LEU A CA 1
ATOM 783 C C . LEU A 1 100 ? 12.260 1.154 -3.658 1.00 82.19 100 LEU A C 1
ATOM 785 O O . LEU A 1 100 ? 11.088 1.119 -3.298 1.00 82.19 100 LEU A O 1
ATOM 789 N N . GLN A 1 101 ? 13.243 1.608 -2.877 1.00 84.25 101 GLN A N 1
ATOM 790 C CA . GLN A 1 101 ? 13.026 2.105 -1.520 1.00 84.25 101 GLN A CA 1
ATOM 791 C C . GLN A 1 101 ? 12.066 3.298 -1.523 1.00 84.25 101 GLN A C 1
ATOM 793 O O . GLN A 1 101 ? 11.100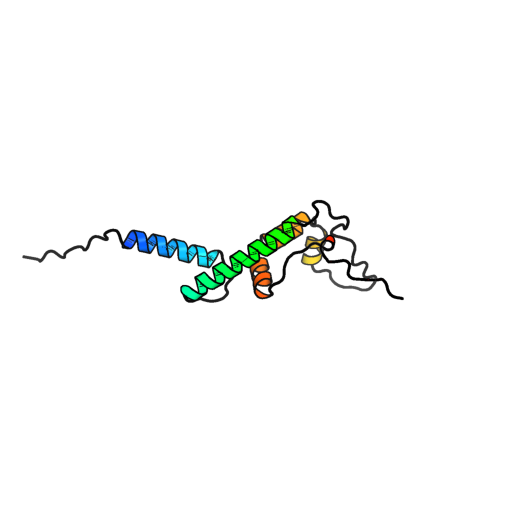 3.303 -0.776 1.00 84.25 101 GLN A O 1
ATOM 798 N N . PHE A 1 102 ? 12.268 4.273 -2.413 1.00 84.62 102 PHE A N 1
ATOM 799 C CA . PHE A 1 102 ? 11.385 5.433 -2.534 1.00 84.62 102 PHE A CA 1
ATOM 800 C C . PHE A 1 102 ? 9.945 5.049 -2.912 1.00 84.62 102 PHE A C 1
ATOM 802 O O . PHE A 1 102 ? 8.992 5.556 -2.319 1.00 84.62 102 PHE A O 1
ATOM 809 N N . LEU A 1 103 ? 9.781 4.137 -3.877 1.00 83.50 103 LEU A N 1
ATOM 810 C CA . LEU A 1 103 ? 8.471 3.650 -4.320 1.00 83.50 103 LEU A CA 1
ATOM 811 C C . LEU A 1 103 ? 7.729 2.891 -3.213 1.00 83.50 103 LEU A C 1
ATOM 813 O O . LEU A 1 103 ? 6.510 3.006 -3.107 1.00 83.50 103 LEU A O 1
ATOM 817 N N . ILE A 1 104 ? 8.455 2.110 -2.411 1.00 82.12 104 ILE A N 1
ATOM 818 C CA . ILE A 1 104 ? 7.878 1.305 -1.332 1.00 82.12 104 ILE A CA 1
ATOM 819 C C . ILE A 1 104 ? 7.631 2.158 -0.086 1.00 82.12 104 ILE A C 1
ATOM 821 O O . ILE A 1 104 ? 6.614 1.960 0.560 1.00 82.12 104 ILE A O 1
ATOM 825 N N . ASP A 1 105 ? 8.491 3.117 0.247 1.00 84.88 105 ASP A N 1
ATOM 826 C CA . ASP A 1 105 ? 8.370 3.894 1.488 1.00 84.88 105 ASP A CA 1
ATOM 827 C C . ASP A 1 105 ? 7.389 5.064 1.383 1.00 84.88 105 ASP A C 1
ATOM 829 O O . ASP A 1 105 ? 6.942 5.587 2.404 1.00 84.88 105 ASP A O 1
ATOM 833 N N . SER A 1 106 ? 7.046 5.507 0.169 1.00 86.00 106 SER A N 1
ATOM 834 C CA . SER A 1 106 ? 6.104 6.610 -0.007 1.00 86.00 106 SER A CA 1
ATOM 835 C C . SER A 1 106 ? 4.656 6.144 0.213 1.00 86.00 106 SER A C 1
ATOM 837 O O . SER A 1 106 ? 4.126 5.371 -0.594 1.00 86.00 106 SER A O 1
ATOM 839 N N . PRO A 1 107 ? 3.947 6.667 1.234 1.00 80.69 107 PRO A N 1
ATOM 840 C CA . PRO A 1 107 ? 2.558 6.288 1.494 1.00 80.69 107 PRO A CA 1
ATOM 841 C C . PRO A 1 107 ? 1.613 6.727 0.367 1.00 80.69 107 PRO A C 1
ATOM 843 O O . PRO A 1 107 ? 0.613 6.063 0.100 1.00 80.69 107 PRO A O 1
ATOM 846 N N . GLN A 1 108 ? 1.934 7.813 -0.346 1.00 80.94 108 GLN A N 1
ATOM 847 C CA . GLN A 1 108 ? 1.155 8.271 -1.500 1.00 80.94 108 GLN A CA 1
ATOM 848 C C . GLN A 1 108 ? 1.265 7.293 -2.675 1.00 80.94 108 GLN A C 1
ATOM 850 O O . GLN A 1 108 ? 0.273 7.031 -3.355 1.00 80.94 108 GLN A O 1
ATOM 855 N N . ILE A 1 109 ? 2.453 6.724 -2.892 1.00 83.38 109 ILE A N 1
ATOM 856 C CA . ILE A 1 109 ? 2.696 5.750 -3.960 1.00 83.38 109 ILE A CA 1
ATOM 857 C C . ILE A 1 109 ? 2.059 4.406 -3.606 1.00 83.38 109 ILE A C 1
ATOM 859 O O . ILE A 1 109 ? 1.351 3.838 -4.436 1.00 83.38 109 ILE A O 1
ATOM 863 N N . GLN A 1 110 ? 2.209 3.939 -2.362 1.00 84.62 110 GLN A N 1
ATOM 864 C CA . GLN A 1 110 ? 1.515 2.737 -1.887 1.00 84.62 110 GLN A CA 1
ATOM 865 C C . GLN A 1 110 ? -0.008 2.856 -2.044 1.00 84.62 110 GLN A C 1
ATOM 867 O O . GLN A 1 110 ? -0.660 1.913 -2.498 1.00 84.62 110 GLN A O 1
ATOM 872 N N . LYS A 1 111 ? -0.572 4.029 -1.729 1.00 83.56 111 LYS A N 1
ATOM 873 C CA . LYS A 1 111 ? -1.995 4.325 -1.928 1.00 83.56 111 LYS A CA 1
ATOM 874 C C . LYS A 1 111 ? -2.412 4.270 -3.388 1.00 83.56 111 LYS A C 1
ATOM 876 O O . LYS A 1 111 ? -3.430 3.651 -3.706 1.00 83.56 111 LYS A O 1
ATOM 881 N N . ALA A 1 112 ? -1.628 4.889 -4.267 1.00 84.69 112 ALA A N 1
ATOM 882 C CA . ALA A 1 112 ? -1.875 4.841 -5.700 1.00 84.69 112 ALA A CA 1
ATOM 883 C C . ALA A 1 112 ? -1.854 3.389 -6.198 1.00 84.69 112 ALA A C 1
ATOM 885 O O . ALA A 1 112 ? -2.818 2.959 -6.823 1.00 84.69 112 ALA A O 1
ATOM 886 N N . PHE A 1 113 ? -0.833 2.612 -5.826 1.00 86.69 113 PHE A N 1
ATOM 887 C CA . PHE A 1 113 ? -0.684 1.219 -6.242 1.00 86.69 113 PHE A CA 1
ATOM 888 C C . PHE A 1 113 ? -1.787 0.297 -5.737 1.00 86.69 113 PHE A C 1
ATOM 890 O O . PHE A 1 113 ? -2.283 -0.530 -6.501 1.00 86.69 113 PHE A O 1
ATOM 897 N N . TYR A 1 114 ? -2.213 0.453 -4.483 1.00 84.56 114 TYR A N 1
ATOM 898 C CA . TYR A 1 114 ? -3.350 -0.299 -3.963 1.00 84.56 114 TYR A CA 1
ATOM 899 C C . TYR A 1 114 ? -4.647 0.061 -4.699 1.00 84.56 114 TYR A C 1
ATOM 901 O O . TYR A 1 114 ? -5.414 -0.826 -5.076 1.00 84.56 114 TYR A O 1
ATOM 909 N N . SER A 1 115 ? -4.865 1.350 -4.976 1.00 85.12 115 SER A N 1
ATOM 910 C CA . SER A 1 115 ? -6.054 1.817 -5.701 1.00 85.12 115 SER A CA 1
ATOM 911 C C . SER A 1 115 ? -6.096 1.293 -7.138 1.00 85.12 115 SER A C 1
ATOM 913 O O . SER A 1 115 ? -7.164 0.935 -7.631 1.00 85.12 115 SER A O 1
ATOM 915 N N . THR A 1 116 ? -4.941 1.202 -7.804 1.00 84.69 116 THR A N 1
ATOM 916 C CA . THR A 1 116 ? -4.817 0.663 -9.167 1.00 84.69 116 THR A CA 1
ATOM 917 C C . THR A 1 116 ? -4.597 -0.850 -9.215 1.00 84.69 116 THR A C 1
ATOM 919 O O . THR A 1 116 ? -4.566 -1.410 -10.308 1.00 84.69 116 THR A O 1
ATOM 922 N N . GLN A 1 117 ? -4.460 -1.522 -8.063 1.00 83.31 117 GLN A N 1
ATOM 923 C CA . GLN A 1 117 ? -4.104 -2.946 -7.944 1.00 83.31 117 GLN A CA 1
ATOM 924 C C . GLN A 1 117 ? -2.837 -3.315 -8.740 1.00 83.31 117 GLN A C 1
ATOM 926 O O . GLN A 1 117 ? -2.745 -4.380 -9.352 1.00 83.31 117 GLN A O 1
ATOM 931 N N . THR A 1 118 ? -1.855 -2.415 -8.756 1.00 84.56 118 THR A N 1
ATOM 932 C CA . THR A 1 118 ? -0.590 -2.585 -9.485 1.00 84.56 118 THR A CA 1
ATOM 933 C C . THR A 1 118 ? 0.541 -2.918 -8.529 1.00 84.56 118 THR A C 1
ATOM 935 O O . THR A 1 118 ? 0.607 -2.342 -7.452 1.00 84.56 118 THR A O 1
ATOM 938 N N . PHE A 1 119 ? 1.471 -3.774 -8.951 1.00 84.94 119 PHE A N 1
ATOM 939 C CA . PHE A 1 119 ? 2.603 -4.202 -8.131 1.00 84.94 119 PHE A CA 1
ATOM 940 C C . PHE A 1 119 ? 3.927 -3.646 -8.660 1.00 84.94 119 PHE A C 1
ATOM 942 O O . PHE A 1 119 ? 4.119 -3.530 -9.872 1.00 84.94 119 PHE A O 1
ATOM 949 N N . VAL A 1 120 ? 4.872 -3.360 -7.761 1.00 82.88 120 VAL A N 1
ATOM 950 C CA . VAL A 1 120 ? 6.261 -3.073 -8.157 1.00 82.88 120 VAL A CA 1
ATOM 951 C C . VAL A 1 120 ? 6.950 -4.393 -8.472 1.00 82.88 120 VAL A C 1
ATOM 953 O O . VAL A 1 120 ? 7.061 -5.256 -7.602 1.00 82.88 120 VAL A O 1
ATOM 956 N N . MET A 1 121 ? 7.429 -4.534 -9.702 1.00 78.75 121 MET A N 1
ATOM 957 C CA . MET A 1 121 ? 8.148 -5.707 -10.194 1.00 78.75 121 MET A CA 1
ATOM 958 C C . MET A 1 121 ? 9.379 -5.274 -10.991 1.00 78.75 121 MET A C 1
ATOM 960 O O . MET A 1 121 ? 9.424 -4.176 -11.546 1.00 78.75 121 MET A O 1
ATOM 964 N N . SER A 1 122 ? 10.409 -6.116 -11.002 1.00 75.50 122 SER A N 1
ATOM 965 C CA . SER A 1 122 ? 11.589 -5.893 -11.837 1.00 75.50 122 SER A CA 1
ATOM 966 C C . SER A 1 122 ? 11.304 -6.362 -13.256 1.00 75.50 122 SER A C 1
ATOM 968 O O . SER A 1 122 ? 10.549 -7.308 -13.447 1.00 75.50 122 SER A O 1
ATOM 970 N N . VAL A 1 123 ? 11.963 -5.750 -14.241 1.00 71.69 123 VAL A N 1
ATOM 971 C CA . VAL A 1 123 ? 11.860 -6.162 -15.654 1.00 71.69 123 VAL A CA 1
ATOM 972 C C . VAL A 1 123 ? 12.189 -7.652 -15.827 1.00 71.69 123 VAL A C 1
ATOM 974 O O . VAL A 1 123 ? 11.506 -8.347 -16.561 1.00 71.69 123 VAL A O 1
ATOM 977 N N . GLU A 1 124 ? 13.149 -8.156 -15.051 1.00 73.31 124 GLU A N 1
ATOM 978 C CA . GLU A 1 124 ? 13.570 -9.567 -15.000 1.00 73.31 124 GLU A CA 1
ATOM 979 C C . GLU A 1 124 ? 12.467 -10.546 -14.557 1.00 73.31 124 GLU A C 1
ATOM 981 O O . GLU A 1 124 ? 12.561 -11.745 -14.793 1.00 73.31 124 GLU A O 1
ATOM 986 N N . GLN A 1 125 ? 11.447 -10.055 -13.846 1.00 73.88 125 GLN A N 1
ATOM 987 C CA . GLN A 1 125 ? 10.332 -10.869 -13.349 1.00 73.88 125 GLN A CA 1
ATOM 988 C C . GLN A 1 125 ? 9.171 -10.916 -14.336 1.00 73.88 125 GLN A C 1
ATOM 990 O O . GLN A 1 125 ? 8.218 -11.671 -14.134 1.00 73.88 125 GLN A O 1
ATOM 995 N N . LEU A 1 126 ? 9.222 -10.090 -15.383 1.00 72.75 126 LEU A N 1
ATOM 996 C CA . LEU A 1 126 ? 8.235 -10.146 -16.436 1.00 72.75 126 LEU A CA 1
ATOM 997 C C . LEU A 1 126 ? 8.471 -11.449 -17.211 1.00 72.75 126 LEU A C 1
ATOM 999 O O . LEU A 1 126 ? 9.592 -11.682 -17.665 1.00 72.75 126 LEU A O 1
ATOM 1003 N N . PRO A 1 127 ? 7.456 -12.318 -17.365 1.00 63.81 127 PRO A N 1
ATOM 1004 C CA . PRO A 1 127 ? 7.607 -13.500 -18.190 1.00 63.81 127 PRO A CA 1
ATOM 1005 C C . PRO A 1 127 ? 7.965 -13.033 -19.598 1.00 63.81 127 PRO A C 1
ATOM 1007 O O . PRO A 1 127 ? 7.176 -12.327 -20.232 1.00 63.81 127 PRO A O 1
ATOM 1010 N N . GLU A 1 128 ? 9.159 -13.411 -20.055 1.00 53.72 128 GLU A N 1
ATOM 1011 C CA . GLU A 1 128 ? 9.652 -13.211 -21.415 1.00 53.72 128 GLU A CA 1
ATOM 1012 C C . GLU A 1 128 ? 8.686 -13.915 -22.377 1.00 53.72 128 GLU A C 1
ATOM 1014 O O . GLU A 1 128 ? 8.810 -15.090 -22.724 1.00 53.72 128 GLU A O 1
ATOM 1019 N N . SER A 1 129 ? 7.611 -13.216 -22.721 1.00 50.38 129 SER A N 1
ATOM 1020 C CA . SER A 1 129 ? 6.524 -13.732 -23.531 1.00 50.38 129 SER A CA 1
ATOM 1021 C C . SER A 1 129 ? 6.845 -13.419 -24.984 1.00 50.38 129 SER A C 1
ATOM 1023 O O . SER A 1 129 ? 6.442 -12.404 -25.530 1.00 50.38 129 SER A O 1
ATOM 1025 N N . ALA A 1 130 ? 7.577 -14.358 -25.583 1.00 50.31 130 ALA A N 1
ATOM 1026 C CA . ALA A 1 130 ? 7.497 -14.734 -26.990 1.00 50.31 130 ALA A CA 1
ATOM 1027 C C . ALA A 1 130 ? 7.731 -13.633 -28.044 1.00 50.31 130 ALA A C 1
ATOM 1029 O O . ALA A 1 130 ? 6.823 -13.300 -28.798 1.00 50.31 130 ALA A O 1
ATOM 1030 N N . ASP A 1 131 ? 8.995 -13.253 -28.250 1.00 45.62 131 ASP A N 1
ATOM 1031 C CA . ASP A 1 131 ? 9.481 -12.870 -29.585 1.00 45.62 131 ASP A CA 1
ATOM 1032 C C . ASP A 1 131 ? 10.160 -14.078 -30.255 1.00 45.62 131 ASP A C 1
ATOM 1034 O O . ASP A 1 131 ? 11.370 -14.183 -30.452 1.00 45.62 131 ASP A O 1
ATOM 1038 N N . LYS A 1 132 ? 9.333 -15.075 -30.570 1.00 51.28 132 LYS A N 1
ATOM 1039 C CA . LYS A 1 132 ? 9.627 -16.072 -31.600 1.00 51.28 132 LYS A CA 1
ATOM 1040 C C . LYS A 1 132 ? 8.371 -16.235 -32.427 1.00 51.28 132 LYS A C 1
ATOM 1042 O O . LYS A 1 132 ? 7.627 -17.161 -32.144 1.00 51.28 132 LYS A O 1
ATOM 1047 N N . GLN A 1 133 ? 8.151 -15.362 -33.408 1.00 47.38 133 GLN A N 1
ATOM 1048 C CA . GLN A 1 133 ? 7.611 -15.707 -34.732 1.00 47.38 133 GLN A CA 1
ATOM 1049 C C . GLN A 1 133 ? 7.786 -14.514 -35.687 1.00 47.38 133 GLN A C 1
ATOM 1051 O O . GLN A 1 133 ? 6.968 -13.599 -35.680 1.00 47.38 133 GLN A O 1
ATOM 1056 N N . LYS A 1 134 ? 8.799 -14.555 -36.560 1.00 38.22 134 LYS A N 1
ATOM 1057 C CA . LYS A 1 134 ? 8.608 -14.872 -37.985 1.00 38.22 134 LYS A CA 1
ATOM 1058 C C . LYS A 1 134 ? 9.941 -15.107 -38.689 1.00 38.22 134 LYS A C 1
ATOM 1060 O O . LYS A 1 134 ? 10.889 -14.343 -38.420 1.00 38.22 134 LYS A O 1
#

Foldseek 3Di:
DDDDDPPPDPPDVVVVVVVVVVVLVVLVVPALDPDDDDPVVSVVSSVVLVVLVVVLVVQVVPDDPDDPDWLDDPDPPPDDDDPPPVVNVVSNPDGPVRVVCCCVVDSVNSSVCSVVVHHDHDPVPPPPPDPDDD